Protein AF-A0A1E3PLL6-F1 (afdb_monomer_lite)

InterPro domains:
  IPR001841 Zinc finger, RING-type [PF13639] (32-78)
  IPR001841 Zinc finger, RING-type [PS50089] (33-78)
  IPR013083 Zinc finger, RING/FYVE/PHD-type [G3DSA:3.30.40.10] (1-85)

Sequence (108 aa):
NSITSSATSKVSQEFLDSLPRVSKSQLTGHDACPICTENFLDDPYPLVVHLPCNKRHRFDLECIGGWLKLKSCCPLCRHDFDEEKRRQDRIQRDLEVKNADSEDEWDE

Foldseek 3Di:
DDPPPPLQQVDDPVVLVPFAWDDPVNADQPDAAPQVRHGQVVDPDFGWGADPVDPSLIHGSVRVSVVSRPAQARPPPRDHPVVVVVVVVVVVVVVVVVVVVVVVPPPD

Organism: NCBI:txid857566

pLDDT: mean 82.26, std 13.9, range [40.72, 93.5]

Structure (mmCIF, N/CA/C/O backbone):
data_AF-A0A1E3PLL6-F1
#
_entry.id   AF-A0A1E3PLL6-F1
#
loop_
_atom_site.group_PDB
_atom_site.id
_atom_site.type_symbol
_atom_site.label_atom_id
_atom_site.label_alt_id
_atom_site.label_comp_id
_atom_site.label_asym_id
_atom_site.label_entity_id
_atom_site.label_seq_id
_atom_site.pdbx_PDB_ins_code
_atom_site.Cartn_x
_atom_site.Cartn_y
_atom_site.Cartn_z
_atom_site.occupancy
_atom_site.B_iso_or_equiv
_atom_site.auth_seq_id
_atom_site.auth_comp_id
_atom_site.auth_asym_id
_atom_site.auth_atom_id
_atom_site.pdbx_PDB_model_num
ATOM 1 N N . ASN A 1 1 ? 10.694 -37.078 4.831 1.00 41.41 1 ASN A N 1
ATOM 2 C CA . ASN A 1 1 ? 9.590 -36.095 4.787 1.00 41.41 1 ASN A CA 1
ATOM 3 C C . ASN A 1 1 ? 10.158 -34.691 4.763 1.00 41.41 1 ASN A C 1
ATOM 5 O O . ASN A 1 1 ? 10.275 -34.071 5.809 1.00 41.41 1 ASN A O 1
ATOM 9 N N . SER A 1 2 ? 10.546 -34.213 3.582 1.00 40.72 2 SER A N 1
ATOM 10 C CA . SER A 1 2 ? 11.042 -32.846 3.401 1.00 40.72 2 SER A CA 1
ATOM 11 C C . SER A 1 2 ? 9.984 -32.074 2.627 1.00 40.72 2 SER A C 1
ATOM 13 O O . SER A 1 2 ? 9.939 -32.123 1.403 1.00 40.72 2 SER A O 1
ATOM 15 N N . ILE A 1 3 ? 9.073 -31.440 3.362 1.00 48.00 3 ILE A N 1
ATOM 16 C CA . ILE A 1 3 ? 8.069 -30.535 2.803 1.00 48.00 3 ILE A CA 1
ATOM 17 C C . ILE A 1 3 ? 8.811 -29.234 2.494 1.00 48.00 3 ILE A C 1
ATOM 19 O O . ILE A 1 3 ? 8.975 -28.377 3.358 1.00 48.00 3 ILE A O 1
ATOM 23 N N . THR A 1 4 ? 9.345 -29.107 1.281 1.00 48.53 4 THR A N 1
ATOM 24 C CA . THR A 1 4 ? 9.859 -27.828 0.787 1.00 48.53 4 THR A CA 1
ATOM 25 C C . THR A 1 4 ? 8.665 -26.967 0.405 1.00 48.53 4 THR A C 1
ATOM 27 O O . THR A 1 4 ? 8.154 -27.039 -0.714 1.00 48.53 4 THR A O 1
ATOM 30 N N . SER A 1 5 ? 8.187 -26.191 1.372 1.00 48.94 5 SER A N 1
ATOM 31 C CA . SER A 1 5 ? 7.145 -25.181 1.221 1.00 48.94 5 SER A CA 1
ATOM 32 C C . SER A 1 5 ? 7.578 -24.113 0.211 1.00 48.94 5 SER A C 1
ATOM 34 O O . SER A 1 5 ? 8.145 -23.088 0.579 1.00 48.94 5 SER A O 1
ATOM 36 N N . SER A 1 6 ? 7.322 -24.342 -1.078 1.00 46.94 6 SER A N 1
ATOM 37 C CA . SER A 1 6 ? 7.422 -23.308 -2.114 1.00 46.94 6 SER A CA 1
ATOM 38 C C . SER A 1 6 ? 6.208 -22.389 -2.017 1.00 46.94 6 SER A C 1
ATOM 40 O O . SER A 1 6 ? 5.258 -22.497 -2.788 1.00 46.94 6 SER A O 1
ATOM 42 N N . ALA A 1 7 ? 6.216 -21.497 -1.028 1.00 47.69 7 ALA A N 1
ATOM 43 C CA . ALA A 1 7 ? 5.319 -20.355 -1.022 1.00 47.69 7 ALA A CA 1
ATOM 44 C C . ALA A 1 7 ? 5.858 -19.347 -2.043 1.00 47.69 7 ALA A C 1
ATOM 46 O O . ALA A 1 7 ? 6.816 -18.623 -1.776 1.00 47.69 7 ALA A O 1
ATOM 47 N N . THR A 1 8 ? 5.261 -19.349 -3.233 1.00 50.31 8 THR A N 1
ATOM 48 C CA . THR A 1 8 ? 5.506 -18.424 -4.347 1.00 50.31 8 THR A CA 1
ATOM 49 C C . THR A 1 8 ? 5.116 -16.993 -3.961 1.00 50.31 8 THR A C 1
ATOM 51 O O . THR A 1 8 ? 4.123 -16.455 -4.450 1.00 50.31 8 THR A O 1
ATOM 54 N N . SER A 1 9 ? 5.855 -16.391 -3.033 1.00 51.34 9 SER A N 1
ATOM 55 C CA . SER A 1 9 ? 5.658 -15.003 -2.629 1.00 51.34 9 SER A CA 1
ATOM 56 C C . SER A 1 9 ? 6.110 -14.131 -3.794 1.00 51.34 9 SER A C 1
ATOM 58 O O . SER A 1 9 ? 7.302 -14.063 -4.078 1.00 51.34 9 SER A O 1
ATOM 60 N N . LYS A 1 10 ? 5.162 -13.538 -4.527 1.00 64.56 10 LYS A N 1
ATOM 61 C CA . LYS A 1 10 ? 5.481 -12.737 -5.722 1.00 64.56 10 LYS A CA 1
ATOM 62 C C . LYS A 1 10 ? 6.233 -11.451 -5.387 1.00 64.56 10 LYS A C 1
ATOM 64 O O . LYS A 1 10 ? 7.035 -10.988 -6.185 1.00 64.56 10 LYS A O 1
ATOM 69 N N . VAL A 1 11 ? 5.997 -10.908 -4.196 1.00 71.62 11 VAL A N 1
ATOM 70 C CA . VAL A 1 11 ? 6.577 -9.648 -3.734 1.00 71.62 11 VAL A CA 1
ATOM 71 C C . VAL A 1 11 ? 7.550 -9.914 -2.585 1.00 71.62 11 VAL A C 1
ATOM 73 O O . VAL A 1 11 ? 7.207 -10.627 -1.638 1.00 71.62 11 VAL A O 1
ATOM 76 N N . SER A 1 12 ? 8.761 -9.351 -2.668 1.00 79.81 12 SER A N 1
ATOM 77 C CA . SER A 1 12 ? 9.778 -9.459 -1.616 1.00 79.81 12 SER A CA 1
ATOM 78 C C . SER A 1 12 ? 9.450 -8.564 -0.418 1.00 79.81 12 SER A C 1
ATOM 80 O O . SER A 1 12 ? 8.792 -7.531 -0.548 1.00 79.81 12 SER A O 1
ATOM 82 N N . GLN A 1 13 ? 9.933 -8.948 0.765 1.00 80.94 13 GLN A N 1
ATOM 83 C CA . GLN A 1 13 ? 9.742 -8.159 1.986 1.00 80.94 13 GLN A CA 1
ATOM 84 C C . GLN A 1 13 ? 10.331 -6.744 1.847 1.00 80.94 13 GLN A C 1
ATOM 86 O O . GLN A 1 13 ? 9.718 -5.776 2.279 1.00 80.94 13 GLN A O 1
ATOM 91 N N . GLU A 1 14 ? 11.447 -6.608 1.130 1.00 85.25 14 GLU A N 1
ATOM 92 C CA . GLU A 1 14 ? 12.092 -5.322 0.835 1.00 85.25 14 GLU A CA 1
ATOM 93 C C . GLU A 1 14 ? 11.162 -4.352 0.089 1.00 85.25 14 GLU A C 1
ATOM 95 O O . GLU A 1 14 ? 11.199 -3.141 0.314 1.00 85.25 14 GLU A O 1
ATOM 100 N N . PHE A 1 15 ? 10.283 -4.864 -0.780 1.00 85.44 15 PHE A N 1
ATOM 101 C CA . PHE A 1 15 ? 9.298 -4.018 -1.448 1.00 85.44 15 PHE A CA 1
ATOM 102 C C . PHE A 1 15 ? 8.280 -3.467 -0.448 1.00 85.44 15 PHE A C 1
ATOM 104 O O . PHE A 1 15 ? 7.975 -2.282 -0.491 1.00 85.44 15 PHE A O 1
ATOM 111 N N . LEU A 1 16 ? 7.796 -4.298 0.481 1.00 85.94 16 LEU A N 1
ATOM 112 C CA . LEU A 1 16 ? 6.870 -3.860 1.530 1.00 85.94 16 LEU A CA 1
ATOM 113 C C . LEU A 1 16 ? 7.513 -2.822 2.451 1.00 85.94 16 LEU A C 1
ATOM 115 O O . LEU A 1 16 ? 6.868 -1.842 2.817 1.00 85.94 16 LEU A O 1
ATOM 119 N N . ASP A 1 17 ? 8.786 -3.014 2.783 1.00 87.25 17 ASP A N 1
ATOM 120 C CA . ASP A 1 17 ? 9.524 -2.130 3.683 1.00 87.25 17 ASP A CA 1
ATOM 121 C C . ASP A 1 17 ? 9.877 -0.786 3.028 1.00 87.25 17 ASP A C 1
ATOM 123 O O . ASP A 1 17 ? 9.966 0.230 3.718 1.00 87.25 17 ASP A O 1
ATOM 127 N N . SER A 1 18 ? 10.025 -0.763 1.700 1.00 88.81 18 SER A N 1
ATOM 128 C CA . SER A 1 18 ? 10.231 0.470 0.927 1.00 88.81 18 SER A CA 1
ATOM 129 C C . SER A 1 18 ? 8.937 1.235 0.627 1.00 88.81 18 SER A C 1
ATOM 131 O O . SER A 1 18 ? 9.000 2.352 0.105 1.00 88.81 18 SER A O 1
ATOM 133 N N . LEU A 1 19 ? 7.761 0.687 0.973 1.00 89.81 19 LEU A N 1
ATOM 134 C CA . LEU A 1 19 ? 6.498 1.398 0.798 1.00 89.81 19 LEU A CA 1
ATOM 135 C C . LEU A 1 19 ? 6.466 2.681 1.646 1.00 89.81 19 LEU A C 1
ATOM 137 O O . LEU A 1 19 ? 6.795 2.658 2.838 1.00 89.81 19 LEU A O 1
ATOM 141 N N . PRO A 1 20 ? 6.000 3.804 1.074 1.00 90.44 20 PRO A N 1
ATOM 142 C CA . PRO A 1 20 ? 5.853 5.042 1.820 1.00 90.44 20 PRO A CA 1
ATOM 143 C C . PRO A 1 20 ? 4.898 4.893 3.012 1.00 90.44 20 PRO A C 1
ATOM 145 O O . PRO A 1 20 ? 3.738 4.485 2.868 1.00 90.44 20 PRO A O 1
ATOM 148 N N . ARG A 1 21 ? 5.382 5.271 4.199 1.00 91.81 21 ARG A N 1
ATOM 149 C CA . ARG A 1 21 ? 4.588 5.281 5.432 1.00 91.81 21 ARG A CA 1
ATOM 150 C C . ARG A 1 21 ? 3.756 6.554 5.533 1.00 91.81 21 ARG A C 1
ATOM 152 O O . ARG A 1 21 ? 4.229 7.642 5.209 1.00 91.81 21 ARG A O 1
ATOM 159 N N . VAL A 1 22 ? 2.524 6.413 6.012 1.00 91.12 22 VAL A N 1
ATOM 160 C CA . VAL A 1 22 ? 1.606 7.529 6.264 1.00 91.12 22 VAL A CA 1
ATOM 161 C C . VAL A 1 22 ? 1.634 7.847 7.753 1.00 91.12 22 VAL A C 1
ATOM 163 O O . VAL A 1 22 ? 1.461 6.958 8.585 1.00 91.12 22 VAL A O 1
ATOM 166 N N . SER A 1 23 ? 1.866 9.112 8.106 1.00 88.94 23 SER A N 1
ATOM 167 C CA . SER A 1 23 ? 1.847 9.520 9.511 1.00 88.94 23 SER A CA 1
ATOM 168 C C . SER A 1 23 ? 0.412 9.645 10.018 1.00 88.94 23 SER A C 1
ATOM 170 O O . SER A 1 23 ? -0.498 10.010 9.272 1.00 88.94 23 SER A O 1
ATOM 172 N N . LYS A 1 24 ? 0.201 9.411 11.317 1.00 85.88 24 LYS A N 1
ATOM 173 C CA . LYS A 1 24 ? -1.128 9.555 11.934 1.00 85.88 24 LYS A CA 1
ATOM 174 C C . LYS A 1 24 ? -1.734 10.942 11.744 1.00 85.88 24 LYS A C 1
ATOM 176 O O . LYS A 1 24 ? -2.939 11.068 11.596 1.00 85.88 24 LYS A O 1
ATOM 181 N N . SER A 1 25 ? -0.897 11.977 11.693 1.00 87.50 25 SER A N 1
ATOM 182 C CA . SER A 1 25 ? -1.326 13.358 11.455 1.00 87.50 25 SER A CA 1
ATOM 183 C C . SER A 1 25 ? -1.971 13.570 10.078 1.00 87.50 25 SER A C 1
ATOM 185 O O . SER A 1 25 ? -2.647 14.572 9.880 1.00 87.50 25 SER A O 1
ATOM 187 N N . GLN A 1 26 ? -1.753 12.660 9.122 1.00 87.69 26 GLN A N 1
ATOM 188 C CA . GLN A 1 26 ? -2.357 12.689 7.783 1.00 87.69 26 GLN A CA 1
ATOM 189 C C . GLN A 1 26 ? -3.614 11.812 7.666 1.00 87.69 26 GLN A C 1
ATOM 191 O O . GLN A 1 26 ? -4.206 11.736 6.580 1.00 87.69 26 GLN A O 1
ATOM 196 N N . LEU A 1 27 ? -3.982 11.116 8.743 1.00 86.88 27 LEU A N 1
ATOM 197 C CA . LEU A 1 27 ? -5.160 10.264 8.819 1.00 86.88 27 LEU A CA 1
ATOM 198 C C . LEU A 1 27 ? -6.307 11.039 9.464 1.00 86.88 27 LEU A C 1
ATOM 200 O O . LEU A 1 27 ? -6.118 11.836 10.382 1.00 86.88 27 LEU A O 1
ATOM 204 N N . THR A 1 28 ? -7.507 10.792 8.966 1.00 86.38 28 THR A N 1
ATOM 205 C CA . THR A 1 28 ? -8.756 11.315 9.514 1.00 86.38 28 THR A CA 1
ATOM 206 C C . THR A 1 28 ? -9.498 10.211 10.264 1.00 86.38 28 THR A C 1
ATOM 208 O O . THR A 1 28 ? -9.265 9.030 10.023 1.00 86.38 28 THR A O 1
ATOM 211 N N . GLY A 1 29 ? -10.443 10.573 11.139 1.00 82.44 29 GLY A N 1
ATOM 212 C CA . GLY A 1 29 ? -11.287 9.602 11.859 1.00 82.44 29 GLY A CA 1
ATOM 213 C C . GLY A 1 29 ? -12.154 8.708 10.965 1.00 82.44 29 GLY A C 1
ATOM 214 O O . GLY A 1 29 ? -12.756 7.762 11.450 1.00 82.44 29 GLY A O 1
ATOM 215 N N . HIS A 1 30 ? -12.210 8.983 9.661 1.00 84.50 30 HIS A N 1
ATOM 216 C CA . HIS A 1 30 ? -12.928 8.172 8.681 1.00 84.50 30 HIS A CA 1
ATOM 217 C C . HIS A 1 30 ? -12.004 7.306 7.818 1.00 84.50 30 HIS A C 1
ATOM 219 O O . HIS A 1 30 ? -12.498 6.537 6.996 1.00 84.50 30 HIS A O 1
ATOM 225 N N . ASP A 1 31 ? -10.681 7.426 7.971 1.00 89.06 31 ASP A N 1
ATOM 226 C CA . ASP A 1 31 ? -9.751 6.571 7.245 1.00 89.06 31 ASP A CA 1
ATOM 227 C C . ASP A 1 31 ? -9.695 5.191 7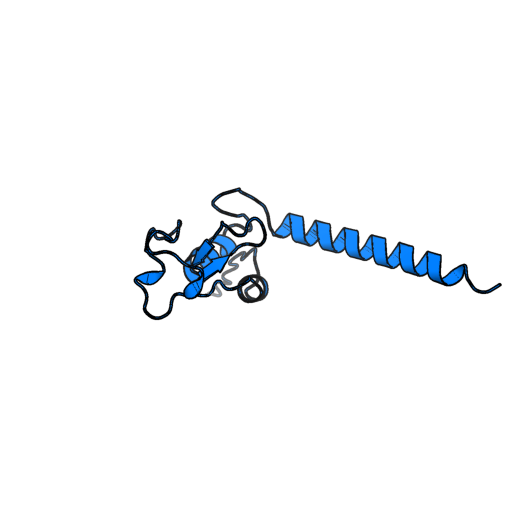.917 1.00 89.06 31 ASP A C 1
ATOM 229 O O . ASP A 1 31 ? -9.299 5.048 9.077 1.00 89.06 31 ASP A O 1
ATOM 233 N N . ALA A 1 32 ? -10.090 4.179 7.151 1.00 92.62 32 ALA A N 1
ATOM 234 C CA . ALA A 1 32 ? -10.111 2.783 7.554 1.00 92.62 32 ALA A CA 1
ATOM 235 C C . ALA A 1 32 ? -9.424 1.916 6.500 1.00 92.62 32 ALA A C 1
ATOM 237 O O . ALA A 1 32 ? -9.386 2.253 5.311 1.00 92.62 32 ALA A O 1
ATOM 238 N N . CYS A 1 33 ? -8.890 0.783 6.937 1.00 92.75 33 CYS A N 1
ATOM 239 C CA . CYS A 1 33 ? -8.247 -0.176 6.061 1.00 92.75 33 CYS A CA 1
ATOM 240 C C . CYS A 1 33 ? -9.294 -0.913 5.212 1.00 92.75 33 CYS A C 1
ATOM 242 O O . CYS A 1 33 ? -10.145 -1.607 5.761 1.00 92.75 33 CYS A O 1
ATOM 244 N N . PRO A 1 34 ? -9.228 -0.874 3.870 1.00 91.25 34 PRO A N 1
ATOM 245 C CA . PRO A 1 34 ? -10.211 -1.558 3.022 1.00 91.25 34 PRO A CA 1
ATOM 246 C C . PRO A 1 34 ? -10.177 -3.093 3.099 1.00 91.25 34 PRO A C 1
ATOM 248 O O . PRO A 1 34 ? -11.044 -3.744 2.523 1.00 91.25 34 PRO A O 1
ATOM 251 N N . ILE A 1 35 ? -9.151 -3.676 3.732 1.00 91.19 35 ILE A N 1
ATOM 252 C CA . ILE A 1 35 ? -8.962 -5.131 3.830 1.00 91.19 35 ILE A CA 1
ATOM 253 C C . ILE A 1 35 ? -9.581 -5.674 5.122 1.00 91.19 35 ILE A C 1
ATOM 255 O O . ILE A 1 35 ? -10.360 -6.620 5.059 1.00 91.19 35 ILE A O 1
ATOM 259 N N . CYS A 1 36 ? -9.245 -5.091 6.277 1.00 92.56 36 CYS A N 1
ATOM 260 C CA . CYS A 1 36 ? -9.784 -5.514 7.575 1.00 92.56 36 CYS A CA 1
ATOM 261 C C . CYS A 1 36 ? -10.978 -4.673 8.046 1.00 92.56 36 CYS A C 1
ATOM 263 O O . CYS A 1 36 ? -11.612 -5.030 9.030 1.00 92.56 36 CYS A O 1
ATOM 265 N N . THR A 1 37 ? -11.309 -3.587 7.341 1.00 90.88 37 THR A N 1
ATOM 266 C CA . THR A 1 37 ? -12.399 -2.644 7.654 1.00 90.88 37 THR A CA 1
ATOM 267 C C . THR A 1 37 ? -12.275 -1.923 8.999 1.00 90.88 37 THR A C 1
ATOM 269 O O . THR A 1 37 ? -13.229 -1.288 9.429 1.00 90.88 37 THR A O 1
ATOM 272 N N . GLU A 1 38 ? -11.095 -1.968 9.619 1.00 91.56 38 GLU A N 1
ATOM 273 C CA . GLU A 1 38 ? -10.800 -1.307 10.891 1.00 91.56 38 GLU A CA 1
ATOM 274 C C . GLU A 1 38 ? -10.302 0.126 10.675 1.00 91.56 38 GLU A C 1
ATOM 276 O O . GLU A 1 38 ? -9.608 0.426 9.692 1.00 91.56 38 GLU A O 1
ATOM 281 N N . ASN A 1 39 ? -10.646 1.020 11.598 1.00 92.62 39 ASN A N 1
ATOM 282 C CA . ASN A 1 39 ? -10.189 2.400 11.576 1.00 92.62 39 ASN A CA 1
ATOM 283 C C . ASN A 1 39 ? -8.713 2.493 11.974 1.00 92.62 39 ASN A C 1
ATOM 285 O O . ASN A 1 39 ? -8.294 1.987 13.011 1.00 92.62 39 ASN A O 1
ATOM 289 N N . PHE A 1 40 ? -7.910 3.221 11.192 1.00 91.62 40 PHE A N 1
ATOM 290 C CA . PHE A 1 40 ? -6.477 3.324 11.491 1.00 91.62 40 PHE A CA 1
ATOM 291 C C . PHE A 1 40 ? -6.200 4.049 12.813 1.00 91.62 40 PHE A C 1
ATOM 293 O O . PHE A 1 40 ? -5.185 3.809 13.452 1.00 91.62 40 PHE A O 1
ATOM 300 N N . LEU A 1 41 ? -7.066 4.981 13.212 1.00 90.12 41 LEU A N 1
ATOM 301 C CA . LEU A 1 41 ? -6.875 5.757 14.438 1.00 90.12 41 LEU A CA 1
ATOM 302 C C . LEU A 1 41 ? -7.312 5.020 15.709 1.00 90.12 41 LEU A C 1
ATOM 304 O O . LEU A 1 41 ? -6.996 5.503 16.796 1.00 90.12 41 LEU A O 1
ATOM 308 N N . ASP A 1 42 ? -7.978 3.873 15.579 1.00 89.81 42 ASP A N 1
ATOM 309 C CA . ASP A 1 42 ? -8.386 3.059 16.728 1.00 89.81 42 ASP A CA 1
ATOM 310 C C . ASP A 1 42 ? -7.199 2.270 17.299 1.00 89.81 42 ASP A C 1
ATOM 312 O O . ASP A 1 42 ? -7.176 1.929 18.483 1.00 89.81 42 ASP A O 1
ATOM 316 N N . ASP A 1 43 ? -6.159 2.058 16.486 1.00 86.62 43 ASP A N 1
ATOM 317 C CA . ASP A 1 43 ? -4.909 1.457 16.927 1.00 86.62 43 ASP A CA 1
ATOM 318 C C . ASP A 1 43 ? -3.986 2.513 17.601 1.00 86.62 43 ASP A C 1
ATOM 320 O O . ASP A 1 43 ? -3.801 3.641 17.112 1.00 86.62 43 ASP A O 1
ATOM 324 N N . PRO A 1 44 ? -3.358 2.198 18.748 1.00 85.69 44 PRO A N 1
ATOM 325 C CA . PRO A 1 44 ? -2.402 3.091 19.400 1.00 85.69 44 PRO A CA 1
ATOM 326 C C . PRO A 1 44 ? -1.077 3.246 18.634 1.00 85.69 44 PRO A C 1
ATOM 328 O O . PRO A 1 44 ? -0.354 4.214 18.881 1.00 85.69 44 PRO A O 1
ATOM 331 N N . TYR A 1 45 ? -0.762 2.380 17.671 1.00 87.81 45 TYR A N 1
ATOM 332 C CA . TYR A 1 45 ? 0.430 2.371 16.811 1.00 87.81 45 TYR A CA 1
ATOM 333 C C . TYR A 1 45 ? 0.147 1.893 15.360 1.00 87.81 45 TYR A C 1
ATOM 335 O O . TYR A 1 45 ? 0.851 1.011 14.864 1.00 87.81 45 TYR A O 1
ATOM 343 N N . PRO A 1 46 ? -0.793 2.505 14.612 1.00 88.12 46 PRO A N 1
ATOM 344 C CA . PRO A 1 46 ? -1.123 2.118 13.249 1.00 88.12 46 PRO A CA 1
ATOM 345 C C . PRO A 1 46 ? 0.076 2.216 12.319 1.00 88.12 46 PRO A C 1
ATOM 347 O O . PRO A 1 46 ? 0.695 3.275 12.156 1.00 88.12 46 PRO A O 1
ATOM 350 N N . LEU A 1 47 ? 0.361 1.103 11.653 1.00 91.88 47 LEU A N 1
ATOM 351 C CA . LEU A 1 47 ? 1.364 1.009 10.603 1.00 91.88 47 LEU A CA 1
ATOM 352 C C . LEU A 1 47 ? 0.690 1.110 9.240 1.00 91.88 47 LEU A C 1
ATOM 354 O O . LEU A 1 47 ? 0.554 0.123 8.517 1.00 91.88 47 LEU A O 1
ATOM 358 N N . VAL A 1 48 ? 0.306 2.333 8.880 1.00 93.06 48 VAL A N 1
ATOM 359 C CA . VAL A 1 48 ? -0.331 2.617 7.592 1.00 93.06 48 VAL A CA 1
ATOM 360 C C . VAL A 1 48 ? 0.720 2.893 6.527 1.00 93.06 48 VAL A C 1
ATOM 362 O O . VAL A 1 48 ? 1.602 3.742 6.686 1.00 93.06 48 VAL A O 1
ATOM 365 N N . VAL A 1 49 ? 0.589 2.207 5.401 1.00 93.12 49 VAL A N 1
ATOM 366 C CA . VAL A 1 49 ? 1.369 2.451 4.188 1.00 93.12 49 VAL A CA 1
ATOM 367 C C . VAL A 1 49 ? 0.443 2.828 3.047 1.00 93.12 49 VAL A C 1
ATOM 369 O O . VAL A 1 49 ? -0.729 2.446 3.026 1.00 93.12 49 VAL A O 1
ATOM 372 N N . HIS A 1 50 ? 0.964 3.576 2.078 1.00 91.94 50 HIS A N 1
ATOM 373 C CA . HIS A 1 50 ? 0.257 3.790 0.823 1.00 91.94 50 HIS A CA 1
ATOM 374 C C . HIS A 1 50 ? 0.993 3.128 -0.337 1.00 91.94 50 HIS A C 1
ATOM 376 O O . HIS A 1 50 ? 2.219 3.156 -0.427 1.00 91.94 50 HIS A O 1
ATOM 382 N N . LEU A 1 51 ? 0.235 2.542 -1.257 1.00 91.00 51 LEU A N 1
ATOM 383 C CA . LEU A 1 51 ? 0.815 1.931 -2.447 1.00 91.00 51 LEU A CA 1
ATOM 384 C C . LEU A 1 51 ? 1.291 3.011 -3.439 1.00 91.00 51 LEU A C 1
ATOM 386 O O . LEU A 1 51 ? 0.708 4.100 -3.492 1.00 91.00 51 LEU A O 1
ATOM 390 N N . PRO A 1 52 ? 2.302 2.721 -4.281 1.00 87.69 52 PRO A N 1
ATOM 391 C CA . PRO A 1 52 ? 2.818 3.686 -5.257 1.00 87.69 52 PRO A CA 1
ATOM 392 C C . PRO A 1 52 ? 1.824 3.985 -6.390 1.00 87.69 52 PRO A C 1
ATOM 394 O O . PRO A 1 52 ? 1.948 4.997 -7.068 1.00 87.69 52 PRO A O 1
ATOM 397 N N . CYS A 1 53 ? 0.796 3.148 -6.568 1.00 89.81 53 CYS A N 1
ATOM 398 C CA . CYS A 1 53 ? -0.237 3.350 -7.585 1.00 89.81 53 CYS A CA 1
ATOM 399 C C . CYS A 1 53 ? -1.134 4.573 -7.320 1.00 89.81 53 CYS A C 1
ATOM 401 O O . CYS A 1 53 ? -1.569 5.229 -8.263 1.00 89.81 53 CYS A O 1
ATOM 403 N N . ASN A 1 54 ? -1.450 4.881 -6.055 1.00 87.31 54 ASN A N 1
ATOM 404 C CA . ASN A 1 54 ? -2.210 6.072 -5.682 1.00 87.31 54 ASN A CA 1
ATOM 405 C C . ASN A 1 54 ? -2.006 6.402 -4.197 1.00 87.31 54 ASN A C 1
ATOM 407 O O . ASN A 1 54 ? -2.122 5.530 -3.339 1.00 87.31 54 ASN A O 1
ATOM 411 N N . LYS A 1 55 ? -1.821 7.686 -3.872 1.00 84.31 55 LYS A N 1
ATOM 412 C CA . LYS A 1 55 ? -1.678 8.182 -2.488 1.00 84.31 55 LYS A CA 1
ATOM 413 C C . LYS A 1 55 ? -2.919 7.949 -1.605 1.00 84.31 55 LYS A C 1
ATOM 415 O O . LYS A 1 55 ? -2.828 8.030 -0.380 1.00 84.31 55 LYS A O 1
ATOM 420 N N . ARG A 1 56 ? -4.084 7.689 -2.212 1.00 87.19 56 ARG A N 1
ATOM 421 C CA . ARG A 1 56 ? -5.337 7.345 -1.515 1.00 87.19 56 ARG A CA 1
ATOM 422 C C . ARG A 1 56 ? -5.472 5.848 -1.225 1.00 87.19 56 ARG A C 1
ATOM 424 O O . ARG A 1 56 ? -6.339 5.471 -0.449 1.00 87.19 56 ARG A O 1
ATOM 431 N N . HIS A 1 57 ? -4.636 4.997 -1.819 1.00 91.62 57 HIS A N 1
ATOM 432 C CA . HIS A 1 57 ? -4.648 3.555 -1.568 1.00 91.62 57 HIS A CA 1
ATOM 433 C C . HIS A 1 57 ? -3.815 3.241 -0.330 1.00 91.62 57 HIS A C 1
ATOM 435 O O . HIS A 1 57 ? -2.642 2.880 -0.432 1.00 91.62 57 HIS A O 1
ATOM 441 N N . ARG A 1 58 ? -4.440 3.449 0.829 1.00 92.38 58 ARG A N 1
ATOM 442 C CA . ARG A 1 58 ? -3.854 3.286 2.158 1.00 92.38 58 ARG A CA 1
ATOM 443 C C . ARG A 1 58 ? -4.323 1.975 2.774 1.00 92.38 58 ARG A C 1
ATOM 445 O O . ARG A 1 58 ? -5.502 1.643 2.680 1.00 92.38 58 ARG A O 1
ATOM 452 N N . PHE A 1 59 ? -3.403 1.251 3.393 1.00 93.50 59 PHE A N 1
ATOM 453 C CA . PHE A 1 59 ? -3.664 -0.032 4.037 1.00 93.50 59 PHE A CA 1
ATOM 454 C C . PHE A 1 59 ? -2.727 -0.213 5.223 1.00 93.50 59 PHE A C 1
ATOM 456 O O . PHE A 1 59 ? -1.642 0.374 5.249 1.00 93.50 59 PHE A O 1
ATOM 463 N N . ASP A 1 60 ? -3.095 -1.092 6.147 1.00 93.38 60 ASP A N 1
ATOM 464 C CA . ASP A 1 60 ? -2.144 -1.575 7.142 1.00 93.38 60 ASP A CA 1
ATOM 465 C C . ASP A 1 60 ? -1.080 -2.430 6.472 1.00 93.38 60 ASP A C 1
ATOM 467 O O . ASP A 1 60 ? -1.384 -3.252 5.599 1.00 93.38 60 ASP A O 1
ATOM 471 N N . LEU A 1 61 ? 0.164 -2.261 6.915 1.00 91.75 61 LEU A N 1
ATOM 472 C CA . LEU A 1 61 ? 1.315 -3.005 6.412 1.00 91.75 61 LEU A CA 1
ATOM 473 C C . LEU A 1 61 ? 1.092 -4.523 6.480 1.00 91.75 61 LEU A C 1
ATOM 475 O O . LEU A 1 61 ? 1.451 -5.243 5.551 1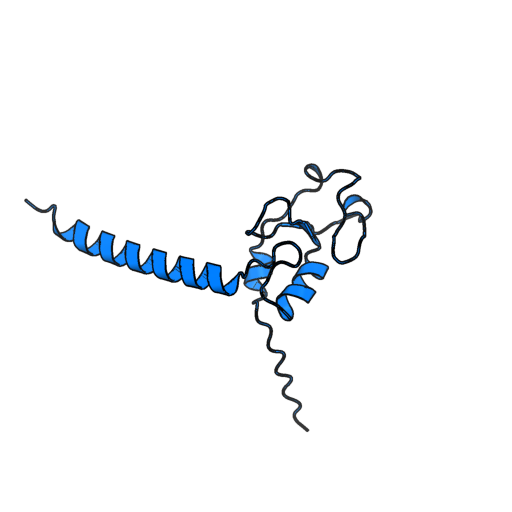.00 91.75 61 LEU A O 1
ATOM 479 N N . GLU A 1 62 ? 0.456 -5.006 7.545 1.00 91.12 62 GLU A N 1
ATOM 480 C CA . GLU A 1 62 ? 0.157 -6.428 7.727 1.00 91.12 62 GLU A CA 1
ATOM 481 C C . GLU A 1 62 ? -0.907 -6.920 6.741 1.00 91.12 62 GLU A C 1
ATOM 483 O O . GLU A 1 62 ? -0.717 -7.939 6.069 1.00 91.12 62 GLU A O 1
ATOM 488 N N . CYS A 1 63 ? -1.992 -6.155 6.588 1.00 92.44 63 CYS A N 1
ATOM 489 C CA . CYS A 1 63 ? -3.087 -6.481 5.680 1.00 92.44 63 CYS A CA 1
ATOM 490 C C . CYS A 1 63 ? -2.616 -6.523 4.222 1.00 92.44 63 CYS A C 1
ATOM 492 O O . CYS A 1 63 ? -2.843 -7.503 3.505 1.00 92.44 63 CYS A O 1
ATOM 494 N N . ILE A 1 64 ? -1.928 -5.469 3.774 1.00 91.12 64 ILE A N 1
ATOM 495 C CA . ILE A 1 64 ? -1.437 -5.402 2.396 1.00 91.12 64 ILE A CA 1
ATOM 496 C C . ILE A 1 64 ? -0.261 -6.346 2.165 1.00 91.12 64 ILE A C 1
ATOM 498 O O . ILE A 1 64 ? -0.145 -6.910 1.081 1.00 91.12 64 ILE A O 1
ATOM 502 N N . GLY A 1 65 ? 0.573 -6.585 3.180 1.00 89.56 65 GLY A N 1
ATOM 503 C CA . GLY A 1 65 ? 1.655 -7.559 3.115 1.00 89.56 65 GLY A CA 1
ATOM 504 C C . GLY A 1 65 ? 1.132 -8.976 2.885 1.00 89.56 65 GLY A C 1
ATOM 505 O O . GLY A 1 65 ? 1.660 -9.696 2.038 1.00 89.56 65 GLY A O 1
ATOM 506 N N . GLY A 1 66 ? 0.052 -9.366 3.569 1.00 89.69 66 GLY A N 1
ATOM 507 C CA . GLY A 1 66 ? -0.635 -10.637 3.323 1.00 89.69 66 GLY A CA 1
ATOM 508 C C . GLY A 1 66 ? -1.173 -10.754 1.893 1.00 89.69 66 GLY A C 1
ATOM 509 O O . GLY A 1 66 ? -0.991 -11.782 1.240 1.00 89.69 66 GLY A O 1
ATOM 510 N N . TRP A 1 67 ? -1.772 -9.681 1.373 1.00 89.81 67 TRP A N 1
ATOM 511 C CA . TRP A 1 67 ? -2.288 -9.643 0.003 1.00 89.81 67 TRP A CA 1
ATOM 512 C C . TRP A 1 67 ? -1.177 -9.734 -1.052 1.00 89.81 67 TRP A C 1
ATOM 514 O O . TRP A 1 67 ? -1.259 -10.555 -1.967 1.00 89.81 67 TRP A O 1
ATOM 524 N N . LEU A 1 68 ? -0.114 -8.936 -0.906 1.00 87.94 68 LEU A N 1
ATOM 525 C CA . LEU A 1 68 ? 0.992 -8.854 -1.865 1.00 87.94 68 LEU A CA 1
ATOM 526 C C . LEU A 1 68 ? 1.828 -10.137 -1.937 1.00 87.94 68 LEU A C 1
ATOM 528 O O . LEU A 1 68 ? 2.383 -10.451 -2.990 1.00 87.94 68 LEU A O 1
ATOM 532 N N . LYS A 1 69 ? 1.843 -10.939 -0.866 1.00 83.94 69 LYS A N 1
ATOM 533 C CA . LYS A 1 69 ? 2.412 -12.296 -0.894 1.00 83.94 69 LYS A CA 1
ATOM 534 C C . LYS A 1 69 ? 1.681 -13.216 -1.877 1.00 83.94 69 LYS A C 1
ATOM 536 O O . LYS A 1 69 ? 2.312 -14.085 -2.470 1.00 83.94 69 LYS A O 1
ATOM 541 N N . LEU A 1 70 ? 0.377 -13.018 -2.078 1.00 83.94 70 LEU A N 1
ATOM 542 C CA . LEU A 1 70 ? -0.450 -13.828 -2.980 1.00 83.94 70 LEU A CA 1
ATOM 543 C C . LEU A 1 70 ? -0.544 -13.217 -4.383 1.00 83.94 70 LEU A C 1
ATOM 545 O O . LEU A 1 70 ? -0.467 -13.928 -5.389 1.00 83.94 70 LEU A O 1
ATOM 549 N N . LYS A 1 71 ? -0.747 -11.898 -4.460 1.00 82.81 71 LYS A N 1
ATOM 550 C CA . LYS A 1 71 ? -0.949 -11.159 -5.708 1.00 82.81 71 LYS A CA 1
ATOM 551 C C . LYS A 1 71 ? -0.193 -9.840 -5.675 1.00 82.81 71 LYS A C 1
ATOM 553 O O . LYS A 1 71 ? -0.498 -8.986 -4.855 1.00 82.81 71 LYS A O 1
ATOM 558 N N . SER A 1 72 ? 0.687 -9.616 -6.643 1.00 84.06 72 SER A N 1
ATOM 559 C CA . SER A 1 72 ? 1.440 -8.370 -6.839 1.00 84.06 72 SER A CA 1
ATOM 560 C C . SER A 1 72 ? 0.598 -7.212 -7.405 1.00 84.06 72 SER A C 1
ATOM 562 O O . SER A 1 72 ? 1.112 -6.345 -8.105 1.00 84.06 72 SER A O 1
ATOM 564 N N . CYS A 1 73 ? -0.704 -7.158 -7.097 1.00 89.00 73 CYS A N 1
ATOM 565 C CA . CYS A 1 73 ? -1.606 -6.125 -7.599 1.00 89.00 73 CYS A CA 1
ATOM 566 C C . CYS A 1 73 ? -2.380 -5.407 -6.491 1.00 89.00 73 CYS A C 1
ATOM 568 O O . CYS A 1 73 ? -2.71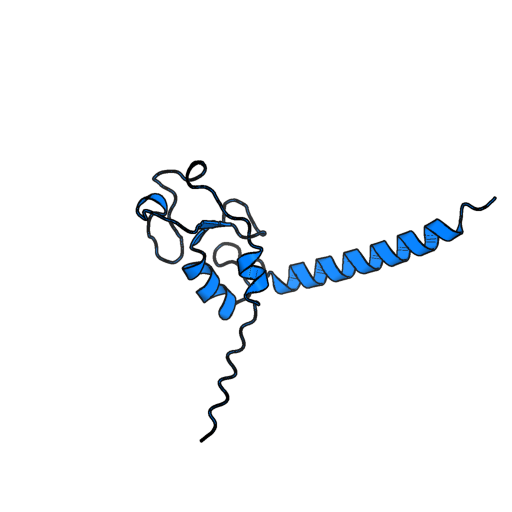0 -5.983 -5.455 1.00 89.00 73 CYS A O 1
ATOM 570 N N . CYS A 1 74 ? -2.705 -4.134 -6.717 1.00 91.00 74 CYS A N 1
ATOM 571 C CA . CYS A 1 74 ? -3.506 -3.349 -5.782 1.00 91.00 74 CYS A CA 1
ATOM 572 C C . CYS A 1 74 ? -4.952 -3.885 -5.690 1.00 91.00 74 CYS A C 1
ATOM 574 O O . CYS A 1 74 ? -5.601 -4.031 -6.728 1.00 91.00 74 CYS A O 1
ATOM 576 N N . PRO A 1 75 ? -5.517 -4.098 -4.485 1.00 89.94 75 PRO A N 1
ATOM 577 C CA . PRO A 1 75 ? -6.893 -4.582 -4.337 1.00 89.94 75 PRO A CA 1
ATOM 578 C C . PRO A 1 75 ? -7.957 -3.568 -4.798 1.00 89.94 75 PRO A C 1
ATOM 580 O O . PRO A 1 75 ? -9.061 -3.971 -5.151 1.00 89.94 75 PRO A O 1
ATOM 583 N N . LEU A 1 76 ? -7.628 -2.270 -4.845 1.00 89.94 76 LEU A N 1
ATOM 584 C CA . LEU A 1 76 ? -8.556 -1.203 -5.248 1.00 89.94 76 LEU A CA 1
ATOM 585 C C . LEU A 1 76 ? -8.547 -0.951 -6.762 1.00 89.94 76 LEU A C 1
ATOM 587 O O . LEU A 1 76 ? -9.601 -0.907 -7.387 1.00 89.94 76 LEU A O 1
ATOM 591 N N . CYS A 1 77 ? -7.365 -0.795 -7.366 1.00 90.44 77 CYS A N 1
ATOM 592 C CA . CYS A 1 77 ? -7.242 -0.421 -8.782 1.00 90.44 77 CYS A CA 1
ATOM 593 C C . CYS A 1 77 ? -6.650 -1.502 -9.687 1.00 90.44 77 CYS A C 1
ATOM 595 O O . CYS A 1 77 ? -6.506 -1.267 -10.882 1.00 90.44 77 CYS A O 1
ATOM 597 N N . ARG A 1 78 ? -6.288 -2.669 -9.141 1.00 88.19 78 ARG A N 1
ATOM 598 C CA . ARG A 1 78 ? -5.666 -3.787 -9.876 1.00 88.19 78 ARG A CA 1
ATOM 599 C C . ARG A 1 78 ? -4.343 -3.448 -10.571 1.00 88.19 78 ARG A C 1
ATOM 601 O O . ARG A 1 78 ? -3.898 -4.220 -11.409 1.00 88.19 78 ARG A O 1
ATOM 608 N N . HIS A 1 79 ? -3.705 -2.336 -10.210 1.00 87.50 79 HIS A N 1
ATOM 609 C CA . HIS A 1 79 ? -2.384 -1.977 -10.720 1.00 87.50 79 HIS A CA 1
ATOM 610 C C . HIS A 1 79 ? -1.344 -3.017 -10.290 1.00 87.50 79 HIS A C 1
ATOM 612 O O . HIS A 1 79 ? -1.273 -3.324 -9.098 1.00 87.50 79 HIS A O 1
ATOM 618 N N . ASP A 1 80 ? -0.583 -3.549 -11.248 1.00 87.38 80 ASP A N 1
ATOM 619 C CA . ASP A 1 80 ? 0.438 -4.582 -11.053 1.00 87.38 80 ASP A CA 1
ATOM 620 C C . ASP A 1 80 ? 1.813 -3.939 -10.806 1.00 87.38 80 ASP A C 1
ATOM 622 O O . ASP A 1 80 ? 2.342 -3.210 -11.648 1.00 87.38 80 ASP A O 1
ATOM 626 N N . PHE A 1 81 ? 2.384 -4.196 -9.629 1.00 82.62 81 PHE A N 1
ATOM 627 C CA . PHE A 1 81 ? 3.664 -3.617 -9.220 1.00 82.62 81 PHE A CA 1
ATOM 628 C C . PHE A 1 81 ? 4.870 -4.316 -9.863 1.00 82.62 81 PHE A C 1
ATOM 630 O O . PHE A 1 81 ? 5.907 -3.676 -10.052 1.00 82.62 81 PHE A O 1
ATOM 637 N N . ASP A 1 82 ? 4.746 -5.590 -10.249 1.00 81.50 82 ASP A N 1
ATOM 638 C CA . ASP A 1 82 ? 5.821 -6.325 -10.928 1.00 81.50 82 ASP A CA 1
ATOM 639 C C . ASP A 1 82 ? 5.984 -5.841 -12.369 1.00 81.50 82 ASP A C 1
ATOM 641 O O . ASP A 1 82 ? 7.092 -5.785 -12.910 1.00 81.50 82 ASP A O 1
ATOM 645 N N . GLU A 1 83 ? 4.874 -5.532 -13.038 1.00 82.88 83 GLU A N 1
ATOM 646 C CA . GLU A 1 83 ? 4.912 -4.945 -14.375 1.00 82.88 83 GLU A CA 1
ATOM 647 C C . GLU A 1 83 ? 5.524 -3.543 -14.360 1.00 82.88 83 GLU A C 1
ATOM 649 O O . GLU A 1 83 ? 6.421 -3.267 -15.162 1.00 82.88 83 GLU A O 1
ATOM 654 N N . GLU A 1 84 ? 5.109 -2.693 -13.419 1.00 82.88 84 GLU A N 1
ATOM 655 C CA . GLU A 1 84 ? 5.641 -1.337 -13.301 1.00 82.88 84 GLU A CA 1
ATOM 656 C C . GLU A 1 84 ? 7.143 -1.344 -12.995 1.00 82.88 84 GLU A C 1
ATOM 658 O O . GLU A 1 84 ? 7.898 -0.644 -13.669 1.00 82.88 84 GLU A O 1
ATOM 663 N N . LYS A 1 85 ? 7.611 -2.198 -12.073 1.00 82.56 85 LYS A N 1
ATOM 664 C CA . LYS A 1 85 ? 9.049 -2.348 -11.798 1.00 82.56 85 LYS A CA 1
ATOM 665 C C . LYS A 1 85 ? 9.823 -2.741 -13.057 1.00 82.56 85 LYS A C 1
ATOM 667 O O . LYS A 1 85 ? 10.785 -2.077 -13.428 1.00 82.56 85 LYS A O 1
ATOM 672 N N . ARG A 1 86 ? 9.348 -3.758 -13.786 1.00 86.06 86 ARG A N 1
ATOM 673 C CA . ARG A 1 86 ? 9.976 -4.181 -15.050 1.00 86.06 86 ARG A CA 1
ATOM 674 C C . ARG A 1 86 ? 9.977 -3.073 -16.100 1.00 86.06 86 ARG A C 1
ATOM 676 O O . ARG A 1 86 ? 10.876 -3.038 -16.936 1.00 86.06 86 ARG A O 1
ATOM 683 N N . ARG A 1 87 ? 8.952 -2.219 -16.126 1.00 87.25 87 ARG A N 1
ATOM 684 C CA . ARG A 1 87 ? 8.877 -1.070 -17.036 1.00 87.25 87 ARG A CA 1
ATOM 685 C C . ARG A 1 87 ? 9.927 -0.020 -16.675 1.00 87.25 87 ARG A C 1
ATOM 687 O O . ARG A 1 87 ? 10.623 0.441 -17.575 1.00 87.25 87 ARG A O 1
ATOM 694 N N . GLN A 1 88 ? 10.061 0.306 -15.392 1.00 85.62 88 GLN A N 1
ATOM 695 C CA . GLN A 1 88 ? 11.067 1.242 -14.883 1.00 85.62 88 GLN A CA 1
ATOM 696 C C . GLN A 1 88 ? 12.489 0.753 -15.184 1.00 85.62 88 GLN A C 1
ATOM 698 O O . GLN A 1 88 ? 13.270 1.506 -15.755 1.00 85.62 88 GLN A O 1
ATOM 703 N N . ASP A 1 89 ? 12.788 -0.526 -14.936 1.00 88.12 89 ASP A N 1
ATOM 704 C CA . ASP A 1 89 ? 14.111 -1.109 -15.208 1.00 88.12 89 ASP A CA 1
ATOM 705 C C . ASP A 1 89 ? 14.502 -1.019 -16.697 1.00 88.12 89 ASP A C 1
ATOM 707 O O . ASP A 1 89 ? 15.670 -0.816 -17.031 1.00 88.12 89 ASP A O 1
ATOM 711 N N . ARG A 1 90 ? 13.531 -1.163 -17.615 1.00 91.94 90 ARG A N 1
ATOM 712 C CA . ARG A 1 90 ? 13.776 -0.989 -19.059 1.00 91.94 90 ARG A CA 1
ATOM 713 C C . ARG A 1 90 ? 14.074 0.464 -19.409 1.00 91.94 90 ARG A C 1
ATOM 715 O O . ARG A 1 90 ? 15.045 0.722 -20.105 1.00 91.94 90 ARG A O 1
ATOM 722 N N . ILE A 1 91 ? 13.264 1.394 -18.903 1.00 91.75 91 ILE A N 1
ATOM 723 C CA . ILE A 1 91 ? 13.449 2.831 -19.151 1.00 91.75 91 ILE A CA 1
ATOM 724 C C . ILE A 1 91 ? 14.806 3.297 -18.625 1.00 91.75 91 ILE A C 1
ATOM 726 O O . ILE A 1 91 ? 15.502 4.026 -19.323 1.00 91.75 91 ILE A O 1
ATOM 730 N N . GLN A 1 92 ? 15.190 2.852 -17.427 1.00 90.31 92 GLN A N 1
ATOM 731 C CA . GLN A 1 92 ? 16.475 3.190 -16.823 1.00 90.31 92 GLN A CA 1
ATOM 732 C C . GLN A 1 92 ? 17.645 2.752 -17.712 1.00 90.31 92 GLN A C 1
ATOM 734 O O . GLN A 1 92 ? 18.516 3.560 -18.017 1.00 90.31 92 GLN A O 1
ATOM 739 N N . ARG A 1 93 ? 17.618 1.509 -18.206 1.00 91.12 93 ARG A N 1
ATOM 740 C CA . ARG A 1 93 ? 18.649 0.995 -19.117 1.00 91.12 93 ARG A CA 1
ATOM 741 C C . ARG A 1 93 ? 18.719 1.786 -20.424 1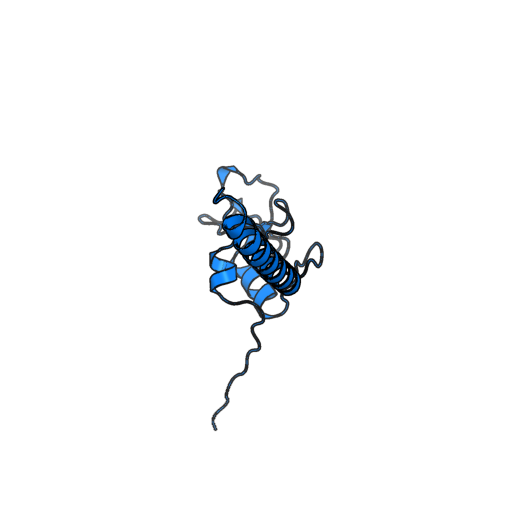.00 91.12 93 ARG A C 1
ATOM 743 O O . ARG A 1 93 ? 19.807 2.096 -20.893 1.00 91.12 93 ARG A O 1
ATOM 750 N N . ASP A 1 94 ? 17.571 2.121 -21.009 1.00 91.38 94 ASP A N 1
ATOM 751 C CA . ASP A 1 94 ? 17.525 2.886 -22.259 1.00 91.38 94 ASP A CA 1
ATOM 752 C C . ASP A 1 94 ? 18.079 4.312 -22.080 1.00 91.38 94 ASP A C 1
ATOM 754 O O . ASP A 1 94 ? 18.676 4.863 -23.004 1.00 91.38 94 ASP A O 1
ATOM 758 N N . LEU A 1 95 ? 17.882 4.923 -20.904 1.00 89.88 95 LEU A N 1
ATOM 759 C CA . LEU A 1 95 ? 18.462 6.227 -20.565 1.00 89.88 95 LEU A CA 1
ATOM 760 C C . LEU A 1 95 ? 19.978 6.141 -20.364 1.00 89.88 95 LEU A C 1
ATOM 762 O O . LEU A 1 95 ? 20.692 7.012 -20.846 1.00 89.88 95 LEU A O 1
ATOM 766 N N . GLU A 1 96 ? 20.468 5.093 -19.702 1.00 88.81 96 GLU A N 1
ATOM 767 C CA . GLU A 1 96 ? 21.906 4.852 -19.520 1.00 88.81 96 GLU A CA 1
ATOM 768 C C . GLU A 1 96 ? 22.630 4.697 -20.864 1.00 88.81 96 GLU A C 1
ATOM 770 O O . GLU A 1 96 ? 23.671 5.316 -21.062 1.00 88.81 96 GLU A O 1
ATOM 775 N N . VAL A 1 97 ? 22.045 3.955 -21.813 1.00 87.31 97 VAL A N 1
ATOM 776 C CA . VAL A 1 97 ? 22.592 3.819 -23.176 1.00 87.31 97 VAL A CA 1
ATOM 777 C C . VAL A 1 97 ? 22.636 5.169 -23.896 1.00 87.31 97 VAL A C 1
ATOM 779 O O . VAL A 1 97 ? 23.660 5.521 -24.469 1.00 87.31 97 VAL A O 1
ATOM 782 N N . LYS A 1 98 ? 21.554 5.957 -23.838 1.00 85.56 98 LYS A N 1
ATOM 783 C CA . LYS A 1 98 ? 21.506 7.276 -24.495 1.00 85.56 98 LYS A CA 1
ATOM 784 C C . LYS A 1 98 ? 22.504 8.269 -23.914 1.00 85.56 98 LYS A C 1
ATOM 786 O O . LYS A 1 98 ? 23.068 9.048 -24.670 1.00 85.56 98 LYS A O 1
ATOM 791 N N . ASN A 1 99 ? 22.682 8.261 -22.593 1.00 80.50 99 ASN A N 1
ATOM 792 C CA . ASN A 1 99 ? 23.636 9.148 -21.935 1.00 80.50 99 ASN A CA 1
ATOM 793 C C . ASN A 1 99 ? 25.076 8.790 -22.326 1.00 80.50 99 ASN A C 1
ATOM 795 O O . ASN A 1 99 ? 25.843 9.699 -22.624 1.00 80.50 99 ASN A O 1
ATOM 799 N N . ALA A 1 100 ? 25.407 7.494 -22.403 1.00 77.25 100 ALA A N 1
ATOM 800 C CA . ALA A 1 100 ? 26.723 7.038 -22.847 1.00 77.25 100 ALA A CA 1
ATOM 801 C C . ALA A 1 100 ? 27.046 7.509 -24.278 1.00 77.25 100 ALA A C 1
ATOM 803 O O . ALA A 1 100 ? 28.098 8.097 -24.489 1.00 77.25 100 ALA A O 1
ATOM 804 N N . ASP A 1 101 ? 26.112 7.357 -25.225 1.00 71.19 101 ASP A N 1
ATOM 805 C CA . ASP A 1 101 ? 26.309 7.814 -26.612 1.00 71.19 101 ASP A CA 1
ATOM 806 C C . ASP A 1 101 ? 26.479 9.346 -26.719 1.00 71.19 101 ASP A C 1
ATOM 808 O O . ASP A 1 101 ? 27.143 9.834 -27.629 1.00 71.19 101 ASP A O 1
ATOM 812 N N . SER A 1 102 ? 25.873 10.122 -25.810 1.00 63.84 102 SER A N 1
ATOM 813 C CA . SER A 1 102 ? 25.950 11.592 -25.824 1.00 63.84 102 SER A CA 1
ATOM 814 C C . SER A 1 102 ? 27.190 12.183 -25.143 1.00 63.84 102 SER A C 1
ATOM 816 O O . SER A 1 102 ? 27.521 13.339 -25.401 1.00 63.84 102 SER A O 1
ATOM 818 N N . GLU A 1 103 ? 27.868 11.430 -24.273 1.00 57.97 103 GLU A N 1
ATOM 819 C CA . GLU A 1 103 ? 29.107 11.873 -23.614 1.00 57.97 103 GLU A CA 1
ATOM 820 C C . GLU A 1 103 ? 30.323 11.797 -24.558 1.00 57.97 103 GLU A C 1
ATOM 822 O O . GLU A 1 103 ? 31.265 12.566 -24.387 1.00 57.97 103 GLU A O 1
ATOM 827 N N . ASP A 1 104 ? 30.261 10.967 -25.605 1.00 56.56 104 ASP A N 1
ATOM 828 C CA . ASP A 1 104 ? 31.312 10.812 -26.625 1.00 56.56 104 ASP A CA 1
ATOM 829 C C . ASP A 1 104 ? 31.314 11.925 -27.710 1.00 56.56 104 ASP A C 1
ATOM 831 O O . ASP A 1 104 ? 32.191 11.938 -28.575 1.00 56.56 104 ASP A O 1
ATOM 835 N N . GLU A 1 105 ? 30.352 12.863 -27.703 1.00 56.72 105 GLU A N 1
ATOM 836 C CA . GLU A 1 105 ? 30.134 13.842 -28.795 1.00 56.72 105 GLU A CA 1
ATOM 837 C C . GLU A 1 105 ? 30.571 15.294 -28.466 1.00 56.72 105 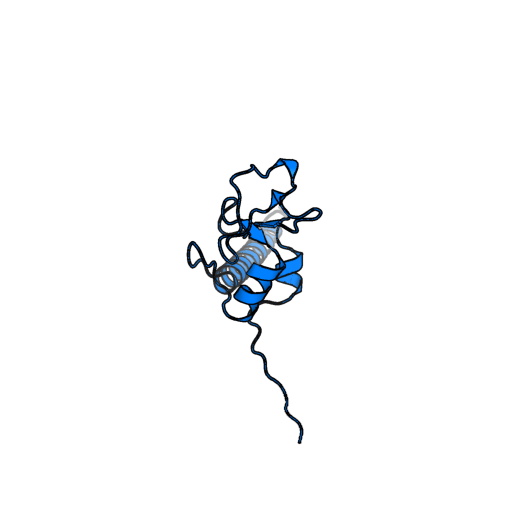GLU A C 1
ATOM 839 O O . GLU A 1 105 ? 30.355 16.197 -29.271 1.00 56.72 105 GLU A O 1
ATOM 844 N N . TRP A 1 106 ? 31.195 15.557 -27.309 1.00 58.72 106 TRP A N 1
ATOM 845 C CA . TRP A 1 106 ? 31.516 16.928 -26.845 1.00 58.72 106 TRP A CA 1
ATOM 846 C C . TRP A 1 106 ? 33.014 17.296 -26.769 1.00 58.72 106 TRP A C 1
ATOM 848 O O . TRP A 1 106 ? 33.348 18.340 -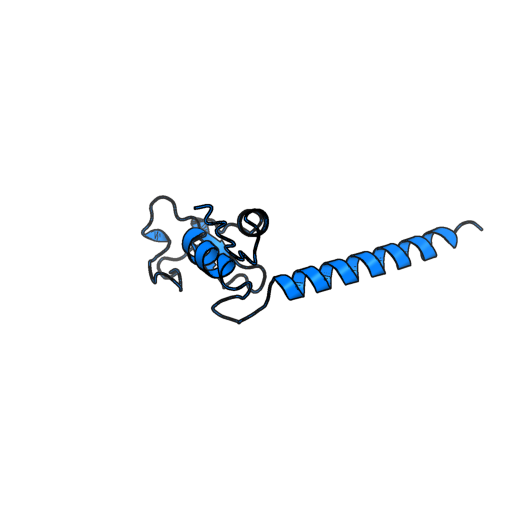26.210 1.00 58.72 106 TRP A O 1
ATOM 858 N N . ASP A 1 107 ? 33.915 16.503 -27.355 1.00 55.59 107 ASP A N 1
ATOM 859 C CA . ASP A 1 107 ? 35.372 16.755 -27.356 1.00 55.59 107 ASP A CA 1
ATOM 860 C C . ASP A 1 107 ? 35.898 17.445 -28.645 1.00 55.59 107 ASP A C 1
ATOM 862 O O . ASP A 1 107 ? 36.885 16.998 -29.237 1.00 55.59 107 ASP A O 1
ATOM 866 N N . GLU A 1 108 ? 35.289 18.558 -29.086 1.00 47.28 108 GLU A N 1
ATOM 867 C CA . GLU A 1 108 ? 35.856 19.413 -30.160 1.00 47.28 108 GLU A CA 1
ATOM 868 C C . GLU A 1 108 ? 35.811 20.923 -29.862 1.00 47.28 108 GLU A C 1
ATOM 870 O O . GLU A 1 108 ? 34.723 21.462 -29.549 1.00 47.28 108 GLU A O 1
#

Radius of gyration: 19.42 Å; chains: 1; bounding box: 49×56×50 Å

Secondary structure (DSSP, 8-state):
---------SS-HHHHHTSPBPPGGG--TT-B-TTT--BGGGSSS--EEE-TT-TT-EEEHHHHHHHHHH-SB-TTT--BHHHHHHHHHHHHHHHHHHHHHHHTT---